Protein AF-A0A6M3MCW4-F1 (afdb_monomer_lite)

Organism: NCBI:txid1070528

InterPro domains:
  IPR029063 S-adenosyl-L-methionine-dependent methyltransferase superfamily [G3DSA:3.40.50.150] (1-59)
  IPR029063 S-adenosyl-L-methionine-dependent methyltransferase superfamily [SSF53335] (3-36)

Foldseek 3Di:
DDDDDDPPPPPPDPVPPPPCVVVDPPPPVQEAEDDPPDDPVNVVVVVVVCVVVVGDYDYDD

Structure (mmCIF, N/CA/C/O backbone):
data_AF-A0A6M3MCW4-F1
#
_entry.id   AF-A0A6M3MCW4-F1
#
loop_
_atom_site.group_PDB
_atom_site.id
_atom_site.type_symbol
_atom_site.label_atom_id
_atom_site.label_alt_id
_atom_site.label_comp_id
_atom_site.label_asym_id
_atom_site.label_entity_id
_atom_site.label_seq_id
_atom_site.pdbx_PDB_ins_code
_atom_site.Cartn_x
_atom_site.Cartn_y
_atom_site.Cartn_z
_atom_site.occupancy
_atom_site.B_iso_or_equiv
_atom_site.auth_seq_id
_atom_site.auth_comp_id
_atom_site.auth_asym_id
_atom_site.auth_atom_id
_atom_site.pdbx_PDB_model_num
ATOM 1 N N . MET A 1 1 ? 22.085 25.890 -32.872 1.00 42.22 1 MET A N 1
ATOM 2 C CA . MET A 1 1 ? 22.359 24.509 -32.433 1.00 42.22 1 MET A CA 1
ATOM 3 C C . MET A 1 1 ? 21.377 23.630 -33.184 1.00 42.22 1 MET A C 1
ATOM 5 O O . MET A 1 1 ? 20.239 23.496 -32.761 1.00 42.22 1 MET A O 1
ATOM 9 N N . GLU A 1 2 ? 21.756 23.209 -34.389 1.00 49.44 2 GLU A N 1
ATOM 10 C CA . GLU A 1 2 ? 20.901 22.375 -35.238 1.00 49.44 2 GLU A CA 1
ATOM 11 C C . GLU A 1 2 ? 20.933 20.938 -34.713 1.00 49.44 2 GLU A C 1
ATOM 13 O O . GLU A 1 2 ? 22.002 20.439 -34.355 1.00 49.44 2 GLU A O 1
ATOM 18 N N . LEU A 1 3 ? 19.769 20.282 -34.637 1.00 56.53 3 LEU A N 1
ATOM 19 C CA . LEU A 1 3 ? 19.721 18.841 -34.413 1.00 56.53 3 LEU A CA 1
ATOM 20 C C . LEU A 1 3 ? 20.451 18.169 -35.581 1.00 56.53 3 LEU A C 1
ATOM 22 O O . LEU A 1 3 ? 20.046 18.314 -36.734 1.00 56.53 3 LEU A O 1
ATOM 26 N N . GLN A 1 4 ? 21.543 17.468 -35.277 1.00 60.12 4 GLN A N 1
ATOM 27 C CA . GLN A 1 4 ? 22.270 16.664 -36.252 1.00 60.12 4 GLN A CA 1
ATOM 28 C C . GLN A 1 4 ? 21.284 15.705 -36.928 1.00 60.12 4 GLN A C 1
ATOM 30 O O . GLN A 1 4 ? 20.569 14.967 -36.250 1.00 60.12 4 GLN A O 1
ATOM 35 N N . LYS A 1 5 ? 21.214 15.777 -38.262 1.00 61.59 5 LYS A N 1
ATOM 36 C CA . LYS A 1 5 ? 20.334 14.963 -39.104 1.00 61.59 5 LYS A CA 1
ATOM 37 C C . LYS A 1 5 ? 20.596 13.484 -38.821 1.00 61.59 5 LYS A C 1
ATOM 39 O O . LYS A 1 5 ? 21.636 12.959 -39.214 1.00 61.59 5 LYS A O 1
ATOM 44 N N . LEU A 1 6 ? 19.675 12.839 -38.110 1.00 61.62 6 LEU A N 1
ATOM 45 C CA . LEU A 1 6 ? 19.664 11.388 -37.979 1.00 61.62 6 LEU A CA 1
ATOM 46 C C . LEU A 1 6 ? 19.428 10.793 -39.381 1.00 61.62 6 LEU A C 1
ATOM 48 O O . LEU A 1 6 ? 18.596 11.334 -40.109 1.00 61.62 6 LEU A O 1
ATOM 52 N N . PRO A 1 7 ? 20.162 9.744 -39.789 1.00 66.06 7 PRO A N 1
ATOM 53 C CA . PRO A 1 7 ? 19.912 9.045 -41.047 1.00 66.06 7 PRO A CA 1
ATOM 54 C C . PRO A 1 7 ? 18.456 8.577 -41.121 1.00 66.06 7 PRO A C 1
ATOM 56 O O . PRO A 1 7 ? 17.938 8.065 -40.128 1.00 66.06 7 PRO A O 1
ATOM 59 N N . ASP A 1 8 ? 17.818 8.714 -42.286 1.00 60.72 8 ASP A N 1
ATOM 60 C CA . ASP A 1 8 ? 16.400 8.360 -42.487 1.00 60.72 8 ASP A CA 1
ATOM 61 C C . ASP A 1 8 ? 16.091 6.889 -42.126 1.00 60.72 8 ASP A C 1
ATOM 63 O O . ASP A 1 8 ? 14.971 6.552 -41.758 1.00 60.72 8 ASP A O 1
ATOM 67 N N . GLU A 1 9 ? 17.105 6.022 -42.157 1.00 57.03 9 GLU A N 1
ATOM 68 C CA . GLU A 1 9 ? 17.015 4.581 -41.879 1.00 57.03 9 GLU A CA 1
ATOM 69 C C . GLU A 1 9 ? 17.122 4.224 -40.379 1.00 57.03 9 GLU A C 1
ATOM 71 O O . GLU A 1 9 ? 17.004 3.062 -39.996 1.00 57.03 9 GLU A O 1
ATOM 76 N N . LEU A 1 10 ? 17.345 5.202 -39.492 1.00 52.84 10 LEU A N 1
ATOM 77 C CA . LEU A 1 10 ? 17.593 4.972 -38.058 1.00 52.84 10 LEU A CA 1
ATOM 78 C C . LEU A 1 10 ? 16.308 4.929 -37.205 1.00 52.84 10 LEU A C 1
ATOM 80 O O . LEU A 1 10 ? 16.368 5.042 -35.979 1.00 52.84 10 LEU A O 1
ATOM 84 N N . VAL A 1 11 ? 15.144 4.761 -37.841 1.00 55.38 11 VAL A N 1
ATOM 85 C CA . VAL A 1 11 ? 13.815 4.791 -37.19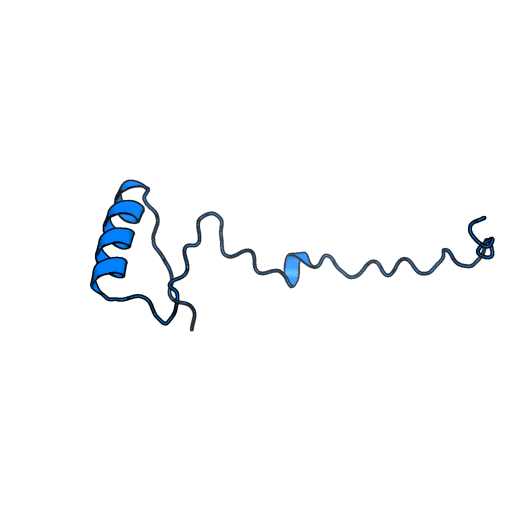4 1.00 55.38 11 VAL A CA 1
ATOM 86 C C . VAL A 1 11 ? 13.189 3.391 -37.048 1.00 55.38 11 VAL A C 1
ATOM 88 O O . VAL A 1 11 ? 12.077 3.261 -36.551 1.00 55.38 11 VAL A O 1
ATOM 91 N N . ASP A 1 12 ? 13.907 2.314 -37.381 1.00 53.88 12 ASP A N 1
ATOM 92 C CA . ASP A 1 12 ? 13.336 0.952 -37.389 1.00 53.88 12 ASP A CA 1
ATOM 93 C C . ASP A 1 12 ? 13.543 0.134 -36.105 1.00 53.88 12 ASP A C 1
ATOM 95 O O . ASP A 1 12 ? 13.282 -1.068 -36.070 1.00 53.88 12 ASP A O 1
ATOM 99 N N . CYS A 1 13 ? 13.955 0.760 -35.001 1.00 57.03 13 CYS A N 1
ATOM 100 C CA . CYS A 1 13 ? 13.967 0.088 -33.700 1.00 57.03 13 CYS A CA 1
ATOM 101 C C . CYS A 1 13 ? 13.104 0.834 -32.686 1.00 57.03 13 CYS A C 1
ATOM 103 O O . CYS A 1 13 ? 13.573 1.325 -31.658 1.00 57.03 13 CYS A O 1
ATOM 105 N N . ILE A 1 14 ? 11.798 0.884 -32.954 1.00 58.50 14 ILE A N 1
ATOM 106 C CA . ILE A 1 14 ? 10.837 1.023 -31.864 1.00 58.50 14 ILE A CA 1
ATOM 107 C C . ILE A 1 14 ? 10.861 -0.317 -31.129 1.00 58.50 14 ILE A C 1
ATOM 109 O O . ILE A 1 14 ? 10.176 -1.267 -31.507 1.00 58.50 14 ILE A O 1
ATOM 113 N N . VAL A 1 15 ? 11.669 -0.409 -30.071 1.00 57.38 15 VAL A N 1
ATOM 114 C CA . VAL A 1 15 ? 11.511 -1.469 -29.076 1.00 57.38 15 VAL A CA 1
ATOM 115 C C . VAL A 1 15 ? 10.170 -1.207 -28.400 1.00 57.38 15 VAL A C 1
ATOM 117 O O . VAL A 1 15 ? 10.084 -0.546 -27.362 1.00 57.38 15 VAL A O 1
ATOM 120 N N . CYS A 1 16 ? 9.099 -1.712 -29.010 1.00 56.66 16 CYS A N 1
ATOM 121 C CA . CYS A 1 16 ? 7.815 -1.920 -28.366 1.00 56.66 16 CYS A CA 1
ATOM 122 C C . CYS A 1 16 ? 8.043 -2.983 -27.295 1.00 56.66 16 CYS A C 1
ATOM 124 O O . CYS A 1 16 ? 7.715 -4.155 -27.467 1.00 56.66 16 CYS A O 1
ATOM 126 N N . SER A 1 17 ? 8.688 -2.575 -26.203 1.00 59.78 17 SER A N 1
ATOM 127 C CA . SER A 1 17 ? 8.708 -3.351 -24.976 1.00 59.78 17 SER A CA 1
ATOM 128 C C . SER A 1 17 ? 7.265 -3.787 -24.713 1.00 59.78 17 SER A C 1
ATOM 130 O O . SER A 1 17 ? 6.355 -2.954 -24.827 1.00 59.78 17 SER A O 1
ATOM 132 N N . PRO A 1 18 ? 7.023 -5.088 -24.464 1.00 62.97 18 PRO A N 1
ATOM 133 C CA . PRO A 1 18 ? 5.682 -5.561 -24.170 1.00 62.97 18 PRO A CA 1
ATOM 134 C C . PRO A 1 18 ? 5.107 -4.674 -23.068 1.00 62.97 18 PRO A C 1
ATOM 136 O O . PRO A 1 18 ? 5.872 -4.245 -22.198 1.00 62.97 18 PRO A O 1
ATOM 139 N N . PRO A 1 19 ? 3.804 -4.346 -23.116 1.00 60.94 19 PRO A N 1
ATOM 140 C CA . PRO A 1 19 ? 3.210 -3.382 -22.208 1.00 60.94 19 PRO A CA 1
ATOM 141 C C . PRO A 1 19 ? 3.661 -3.684 -20.780 1.00 60.94 19 PRO A C 1
ATOM 143 O O . PRO A 1 19 ? 3.275 -4.700 -20.203 1.00 60.94 19 PRO A O 1
ATOM 146 N N . TYR A 1 20 ? 4.471 -2.783 -20.204 1.00 57.91 20 TYR A N 1
ATOM 147 C CA . TYR A 1 20 ? 4.959 -2.892 -18.824 1.00 57.91 20 TYR A CA 1
ATOM 148 C C . TYR A 1 20 ? 3.809 -2.971 -17.808 1.00 57.91 20 TYR A C 1
ATOM 150 O O . TYR A 1 20 ? 4.061 -3.137 -16.624 1.00 57.91 20 TYR A O 1
ATOM 158 N N . PHE A 1 21 ? 2.552 -2.871 -18.247 1.00 54.22 21 PHE A N 1
ATOM 159 C CA . PHE A 1 21 ? 1.352 -3.186 -17.483 1.00 54.22 21 PHE A CA 1
ATOM 160 C C . PHE A 1 21 ? 1.421 -4.537 -16.761 1.00 54.22 21 PHE A C 1
ATOM 162 O O . PHE A 1 21 ? 0.933 -4.626 -15.643 1.00 54.22 21 PHE A O 1
ATOM 169 N N . SER A 1 22 ? 2.052 -5.567 -17.337 1.00 55.94 22 SER A N 1
ATOM 170 C CA . SER A 1 22 ? 2.219 -6.863 -16.653 1.00 55.94 22 SER A CA 1
ATOM 171 C C . SER A 1 22 ? 3.359 -6.877 -15.624 1.00 55.94 22 SER A C 1
ATOM 173 O O . SER A 1 22 ? 3.355 -7.702 -14.713 1.00 55.94 22 SER A O 1
ATOM 175 N N . LEU A 1 23 ? 4.323 -5.958 -15.746 1.00 56.69 23 LEU A N 1
ATOM 176 C CA . LEU A 1 23 ? 5.449 -5.785 -14.818 1.00 56.69 23 LEU A CA 1
ATOM 177 C C . LEU A 1 23 ? 5.133 -4.781 -13.702 1.00 56.69 23 LEU A C 1
ATOM 179 O O . LEU A 1 23 ? 5.681 -4.858 -12.602 1.00 56.69 23 LEU A O 1
ATOM 183 N N . ARG A 1 24 ? 4.238 -3.832 -13.970 1.00 56.8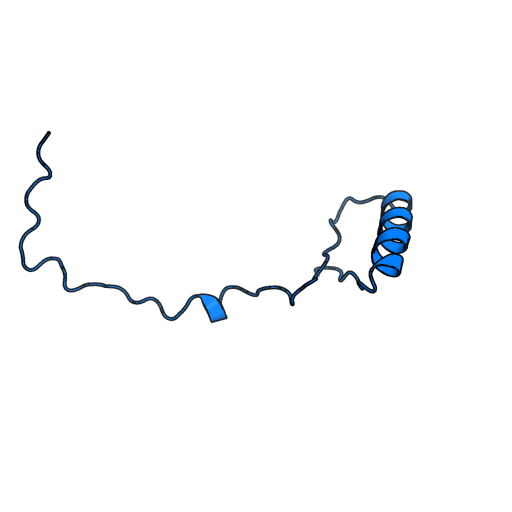4 24 ARG A N 1
ATOM 184 C CA . ARG A 1 24 ? 3.770 -2.845 -13.011 1.00 56.84 24 ARG A CA 1
ATOM 185 C C . ARG A 1 24 ? 2.569 -3.446 -12.292 1.00 56.84 24 ARG A C 1
ATOM 187 O O . ARG A 1 24 ? 1.438 -3.339 -12.749 1.00 56.84 24 ARG A O 1
ATOM 194 N N . GLN A 1 25 ? 2.820 -4.082 -11.149 1.00 59.25 25 GLN A N 1
ATOM 195 C CA . GLN A 1 25 ? 1.752 -4.398 -10.205 1.00 59.25 25 GLN A CA 1
ATOM 196 C C . GLN A 1 25 ? 1.174 -3.080 -9.691 1.00 59.25 25 GLN A C 1
ATOM 198 O O . GLN A 1 25 ? 1.660 -2.501 -8.718 1.00 59.25 25 GLN A O 1
ATOM 203 N N . TYR A 1 26 ? 0.137 -2.593 -10.365 1.00 58.28 26 TYR A N 1
ATOM 204 C CA . TYR A 1 26 ? -0.816 -1.693 -9.750 1.00 58.28 26 TYR A CA 1
ATOM 205 C C . TYR A 1 26 ? -1.441 -2.507 -8.627 1.00 58.28 26 TYR A C 1
ATOM 207 O O . TYR A 1 26 ? -2.248 -3.407 -8.855 1.00 58.28 26 TYR A O 1
ATOM 215 N N . LEU A 1 27 ? -0.958 -2.281 -7.405 1.00 58.50 27 LEU A N 1
ATOM 216 C CA . LEU A 1 27 ? -1.689 -2.709 -6.228 1.00 58.50 27 LEU A CA 1
ATOM 217 C C . LEU A 1 27 ? -3.100 -2.171 -6.440 1.00 58.50 27 LEU A C 1
ATOM 219 O O . LEU A 1 27 ? -3.225 -0.983 -6.721 1.00 58.50 27 LEU A O 1
ATOM 223 N N . PHE A 1 28 ? -4.074 -3.082 -6.440 1.00 62.66 28 PHE A N 1
ATOM 224 C CA . PHE A 1 28 ? -5.498 -2.853 -6.691 1.00 62.66 28 PHE A CA 1
ATOM 225 C C . PHE A 1 28 ? -5.941 -1.429 -6.349 1.00 62.66 28 PHE A C 1
ATOM 227 O O . PHE A 1 28 ? -5.484 -0.902 -5.332 1.00 62.66 28 PHE A O 1
ATOM 234 N N . ASP A 1 29 ? -6.842 -0.845 -7.147 1.00 58.72 29 ASP A N 1
ATOM 235 C CA . ASP A 1 29 ? -7.458 0.446 -6.825 1.00 58.72 29 ASP A CA 1
ATOM 236 C C . ASP A 1 29 ? -7.805 0.480 -5.318 1.00 58.72 29 ASP A C 1
ATOM 238 O O . ASP A 1 29 ? -8.390 -0.465 -4.784 1.00 58.72 29 ASP A O 1
ATOM 242 N N . ASP A 1 30 ? -7.309 1.506 -4.616 1.00 59.41 30 ASP A N 1
ATOM 243 C CA . ASP A 1 30 ? -7.408 1.712 -3.157 1.00 59.41 30 ASP A CA 1
ATOM 244 C C . ASP A 1 30 ? -6.489 0.886 -2.229 1.00 59.41 30 ASP A C 1
ATOM 246 O O . ASP A 1 30 ? -6.707 0.811 -1.012 1.00 59.41 30 ASP A O 1
ATOM 250 N N . ALA A 1 31 ? -5.401 0.303 -2.734 1.00 70.06 31 ALA A N 1
ATOM 251 C CA . ALA A 1 31 ? -4.443 -0.400 -1.884 1.00 70.06 31 ALA A CA 1
ATOM 252 C C . ALA A 1 31 ? -3.610 0.550 -1.000 1.00 70.06 31 ALA A C 1
ATOM 254 O O . ALA A 1 31 ? -2.688 1.229 -1.450 1.00 70.06 31 ALA A O 1
ATOM 255 N N . VAL A 1 32 ? -3.870 0.514 0.308 1.00 76.25 32 VAL A N 1
ATOM 256 C CA . VAL A 1 32 ? -3.036 1.170 1.325 1.00 76.25 32 VAL A CA 1
ATOM 257 C C . VAL A 1 32 ? -2.022 0.169 1.884 1.00 76.25 32 VAL A C 1
ATOM 259 O O . VAL A 1 32 ? -2.411 -0.883 2.397 1.00 76.25 32 VAL A O 1
ATOM 262 N N . ILE A 1 33 ? -0.727 0.494 1.801 1.00 80.50 33 ILE A N 1
ATOM 263 C CA . ILE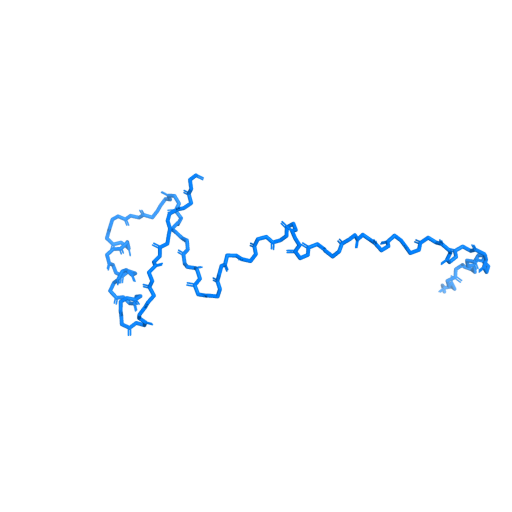 A 1 33 ? 0.374 -0.323 2.339 1.00 80.50 33 ILE A CA 1
ATOM 264 C C . ILE A 1 33 ? 0.935 0.307 3.612 1.00 80.50 33 ILE A C 1
ATOM 266 O O . ILE A 1 33 ? 1.261 1.493 3.637 1.00 80.50 33 ILE A O 1
ATOM 270 N N . TRP A 1 34 ? 1.116 -0.507 4.652 1.00 81.69 34 TRP A N 1
ATOM 271 C CA . TRP A 1 34 ? 1.821 -0.087 5.864 1.00 81.69 34 TRP A CA 1
ATOM 272 C C . TRP A 1 34 ? 3.325 0.092 5.628 1.00 81.69 34 TRP A C 1
ATOM 274 O O . TRP A 1 34 ? 3.992 -0.818 5.140 1.00 81.69 34 TRP A O 1
ATOM 284 N N . ALA A 1 35 ? 3.872 1.232 6.052 1.00 80.75 35 ALA A N 1
ATOM 285 C CA . ALA A 1 35 ? 5.316 1.409 6.183 1.00 80.75 35 ALA A CA 1
ATOM 286 C C . ALA A 1 35 ? 5.870 0.571 7.352 1.00 80.75 35 ALA A C 1
ATOM 288 O O . ALA A 1 35 ? 5.178 0.349 8.347 1.00 80.75 35 ALA A O 1
ATOM 289 N N . TYR A 1 36 ? 7.131 0.140 7.255 1.00 76.94 36 TYR A N 1
ATOM 290 C CA . TYR A 1 36 ? 7.770 -0.715 8.266 1.00 76.94 36 TYR A CA 1
ATOM 291 C C . TYR A 1 36 ? 7.944 -0.034 9.634 1.00 76.94 36 TYR A C 1
ATOM 293 O O . TYR A 1 36 ? 7.794 -0.690 10.660 1.00 76.94 36 TYR A O 1
ATOM 301 N N . ASN A 1 37 ? 8.180 1.281 9.657 1.00 85.44 37 ASN A N 1
ATOM 302 C CA . ASN A 1 37 ? 8.546 2.025 10.871 1.00 85.44 37 ASN A CA 1
ATOM 303 C C . ASN A 1 37 ? 7.402 2.850 11.472 1.00 85.44 37 ASN A C 1
ATOM 305 O O . ASN A 1 37 ? 7.645 3.844 12.148 1.00 85.44 37 ASN A O 1
ATOM 309 N N . ILE A 1 38 ? 6.154 2.469 11.216 1.00 85.56 38 ILE A N 1
ATOM 310 C CA . ILE A 1 38 ? 5.006 3.177 11.780 1.00 85.56 38 ILE A CA 1
ATOM 311 C C . ILE A 1 38 ? 4.664 2.647 13.176 1.00 85.56 38 ILE A C 1
ATOM 313 O O . ILE A 1 38 ? 4.563 1.429 13.388 1.00 85.56 38 ILE A O 1
ATOM 317 N N . SER A 1 39 ? 4.469 3.557 14.127 1.00 89.44 39 SER A N 1
ATOM 318 C CA . SER A 1 39 ? 4.134 3.210 15.507 1.00 89.44 39 SER A CA 1
ATOM 319 C C . SER A 1 39 ? 2.738 2.583 15.615 1.00 89.44 39 SER A C 1
ATOM 321 O O . SER A 1 39 ? 1.881 2.711 14.735 1.00 89.44 39 SER A O 1
ATOM 323 N N . ASN A 1 40 ? 2.475 1.887 16.724 1.00 87.38 40 ASN A N 1
ATOM 324 C CA . ASN A 1 40 ? 1.166 1.272 16.952 1.00 87.38 40 ASN A CA 1
ATOM 325 C C . ASN A 1 40 ? 0.041 2.308 17.107 1.00 87.38 40 ASN A C 1
ATOM 327 O O . ASN A 1 40 ? -1.087 2.039 16.692 1.00 87.38 40 ASN A O 1
ATOM 331 N N . GLU A 1 41 ? 0.338 3.482 17.661 1.00 90.75 41 GLU A N 1
ATOM 332 C CA . GLU A 1 41 ? -0.623 4.577 17.834 1.00 90.75 41 GLU A CA 1
ATOM 333 C C . GLU A 1 41 ? -1.046 5.153 16.479 1.00 90.75 41 GLU A C 1
ATOM 335 O O . GLU A 1 41 ? -2.239 5.249 16.175 1.00 90.75 41 GLU A O 1
ATOM 340 N N . GLU A 1 42 ? -0.077 5.415 15.602 1.00 88.06 42 GLU A N 1
ATOM 341 C CA . GLU A 1 42 ? -0.329 5.870 14.233 1.00 88.06 42 GLU A CA 1
ATOM 342 C C . GLU A 1 42 ? -1.113 4.825 13.424 1.00 88.06 42 GLU A C 1
ATOM 344 O O . GLU A 1 42 ? -2.065 5.171 12.717 1.00 88.06 42 GLU A O 1
ATOM 349 N N . LYS A 1 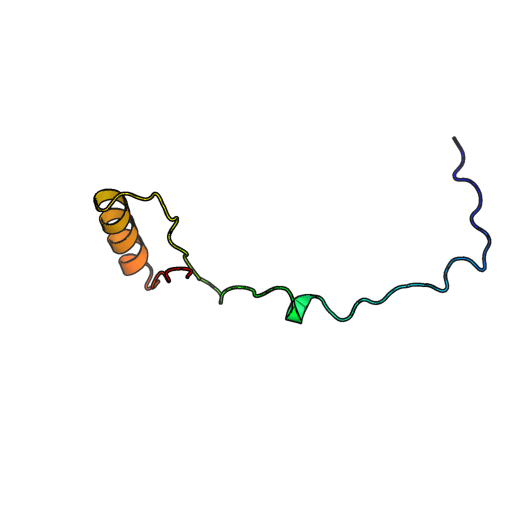43 ? -0.805 3.525 13.583 1.00 87.00 43 LYS A N 1
ATOM 350 C CA . LYS A 1 43 ? -1.600 2.444 12.965 1.00 87.00 43 LYS A CA 1
ATOM 351 C C . LYS A 1 43 ? -3.061 2.493 13.401 1.00 87.00 43 LYS A C 1
ATOM 353 O O . LYS A 1 43 ? -3.946 2.258 12.578 1.00 87.00 43 LYS A O 1
ATOM 358 N N . GLN A 1 44 ? -3.338 2.755 14.677 1.00 89.12 44 GLN A N 1
ATOM 359 C CA . GLN A 1 44 ? -4.711 2.829 15.184 1.00 89.12 44 GLN A CA 1
ATOM 360 C C . GLN A 1 44 ? -5.462 4.039 14.627 1.00 89.12 44 GLN A C 1
ATOM 362 O O . GLN A 1 44 ? -6.625 3.901 14.237 1.00 89.12 44 GLN A O 1
ATOM 367 N N . TYR 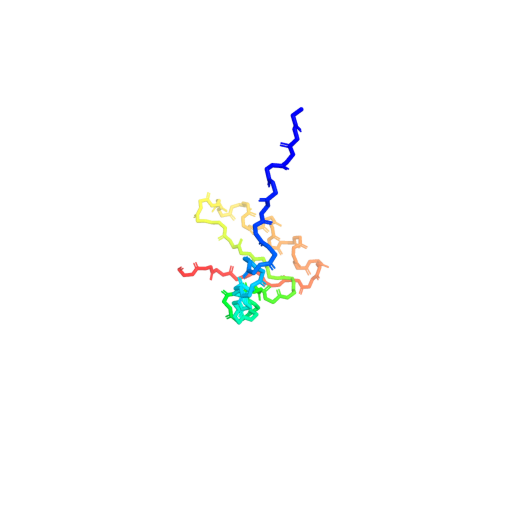A 1 45 ? -4.805 5.197 14.554 1.00 90.31 45 TYR A N 1
ATOM 368 C CA . TYR A 1 45 ? -5.376 6.394 13.944 1.00 90.31 45 TYR A CA 1
ATOM 369 C C . TYR A 1 45 ? -5.747 6.149 12.474 1.00 90.31 45 TYR A C 1
ATOM 371 O O . TYR A 1 45 ? -6.904 6.317 12.084 1.00 90.31 45 TYR A O 1
ATOM 379 N N . ILE A 1 46 ? -4.804 5.632 11.683 1.00 87.94 46 ILE A N 1
ATOM 380 C CA . ILE A 1 46 ? -5.013 5.354 10.257 1.00 87.94 46 ILE A CA 1
ATOM 381 C C . ILE A 1 46 ? -6.098 4.290 10.059 1.00 87.94 46 ILE A C 1
ATOM 383 O O . ILE A 1 46 ? -6.964 4.451 9.203 1.00 87.94 46 ILE A O 1
ATOM 387 N N . LYS A 1 47 ? -6.137 3.236 10.887 1.00 88.56 47 LYS A N 1
ATOM 388 C CA . LYS A 1 47 ? -7.216 2.231 10.843 1.00 88.56 47 LYS A CA 1
ATOM 389 C C . LYS A 1 47 ? -8.602 2.849 11.031 1.00 88.56 47 LYS A C 1
ATOM 391 O O . LYS A 1 47 ? -9.542 2.415 10.366 1.00 88.56 47 LYS A O 1
ATOM 396 N N . LYS A 1 48 ? -8.754 3.841 11.915 1.00 90.75 48 LYS A N 1
ATOM 397 C CA . LYS A 1 48 ? -10.042 4.527 12.119 1.00 90.75 48 LYS A CA 1
ATOM 398 C C . LYS A 1 48 ? -10.458 5.314 10.878 1.00 90.75 48 LYS A C 1
ATOM 400 O O . LYS A 1 48 ? -11.605 5.192 10.454 1.00 90.75 48 LYS A O 1
ATOM 405 N N . GLU A 1 49 ? -9.542 6.071 10.283 1.00 90.75 49 GLU A N 1
ATOM 406 C CA . GLU A 1 49 ? -9.821 6.860 9.076 1.00 90.75 49 GLU A CA 1
ATOM 407 C C . GLU A 1 49 ? -10.114 5.979 7.854 1.00 90.75 49 GLU A C 1
ATOM 409 O O . GLU A 1 49 ? -11.073 6.230 7.125 1.00 90.75 49 GLU A O 1
ATOM 414 N N . LEU A 1 50 ? -9.365 4.890 7.669 1.00 87.62 50 LEU A N 1
ATOM 415 C CA . LEU A 1 50 ? -9.603 3.941 6.577 1.00 87.62 50 LEU A CA 1
ATOM 416 C C . LEU A 1 50 ? -10.934 3.203 6.732 1.00 87.62 50 LEU A C 1
ATOM 418 O O . LEU A 1 50 ? -11.655 3.036 5.750 1.00 87.62 50 LEU A O 1
ATOM 422 N N . LYS A 1 51 ? -11.322 2.844 7.964 1.00 88.00 51 LYS A N 1
ATOM 423 C CA . LYS A 1 51 ? -12.624 2.220 8.237 1.00 88.00 51 LYS A CA 1
ATOM 424 C C . LYS A 1 51 ? -13.793 3.127 7.844 1.00 88.00 51 LYS A C 1
ATOM 426 O O . LYS A 1 51 ? -14.763 2.626 7.287 1.00 88.00 51 LYS A O 1
ATOM 431 N N . LYS A 1 52 ? -13.701 4.444 8.079 1.00 91.06 52 LYS A N 1
ATOM 432 C CA . LYS A 1 52 ? -14.730 5.411 7.638 1.00 91.06 52 LYS A CA 1
ATOM 433 C C . LYS A 1 52 ? -14.913 5.422 6.118 1.00 91.06 52 LYS A C 1
ATOM 435 O O . LYS A 1 52 ? -15.995 5.737 5.642 1.00 91.06 52 LYS A O 1
ATOM 440 N N . ARG A 1 53 ? -13.856 5.086 5.376 1.00 85.38 53 ARG A N 1
ATOM 441 C CA . ARG A 1 53 ? -13.822 5.059 3.908 1.00 85.38 53 ARG A CA 1
ATOM 442 C C . ARG A 1 53 ? -14.044 3.660 3.322 1.00 85.38 53 ARG A C 1
ATOM 444 O O . ARG A 1 53 ? -14.046 3.522 2.110 1.00 85.38 53 ARG A O 1
ATOM 451 N N . GLY A 1 54 ? -14.213 2.632 4.160 1.00 84.88 54 GLY A N 1
ATOM 452 C CA . GLY A 1 54 ? -14.382 1.244 3.715 1.00 84.88 54 GLY A CA 1
ATOM 453 C C . GLY A 1 54 ? -13.108 0.578 3.178 1.00 84.88 54 GLY A C 1
ATOM 454 O O . GLY A 1 54 ? -13.201 -0.449 2.515 1.00 84.88 54 GLY A O 1
ATOM 455 N N . ILE A 1 55 ? -11.923 1.127 3.464 1.00 83.19 55 ILE A N 1
ATOM 456 C CA . ILE A 1 55 ? -10.642 0.653 2.915 1.00 83.19 55 ILE A CA 1
ATOM 457 C C . ILE A 1 55 ? -9.938 -0.275 3.918 1.00 83.19 55 ILE A C 1
ATOM 459 O O . ILE A 1 55 ? -9.822 0.046 5.104 1.00 83.19 55 ILE A O 1
ATOM 463 N N . ALA A 1 56 ? -9.419 -1.412 3.440 1.00 80.00 56 ALA A N 1
ATOM 464 C CA . ALA A 1 56 ? -8.664 -2.378 4.241 1.00 80.00 56 ALA A CA 1
ATOM 465 C C . ALA A 1 56 ? -7.172 -2.393 3.837 1.00 80.00 56 ALA A C 1
ATOM 467 O O . ALA A 1 56 ? -6.835 -2.882 2.757 1.00 80.00 56 ALA A O 1
ATOM 468 N N . PRO A 1 57 ? -6.258 -1.880 4.683 1.00 77.19 57 PRO A N 1
ATOM 469 C CA . PRO A 1 57 ? -4.838 -1.801 4.351 1.00 77.19 57 PRO A CA 1
ATOM 470 C C . PRO A 1 57 ? -4.155 -3.174 4.415 1.00 77.19 57 PRO A C 1
ATOM 472 O O . PRO A 1 57 ? -4.423 -3.972 5.318 1.00 77.19 57 PRO A O 1
ATOM 475 N N . LYS A 1 58 ? -3.219 -3.423 3.496 1.00 76.50 58 LYS A N 1
ATOM 476 C CA . LYS A 1 58 ? -2.409 -4.650 3.434 1.00 76.50 58 LYS A CA 1
ATOM 477 C C . LYS A 1 58 ? -0.999 -4.394 3.964 1.00 76.50 58 LYS A C 1
ATOM 479 O O . LYS A 1 58 ? -0.469 -3.287 3.886 1.00 76.50 58 LYS A O 1
ATOM 484 N N . GLN A 1 59 ? -0.375 -5.431 4.511 1.00 69.06 59 GLN A N 1
ATOM 485 C CA . GLN A 1 59 ? 1.037 -5.397 4.880 1.00 69.06 59 GLN A CA 1
ATOM 486 C C . GLN A 1 59 ? 1.857 -5.985 3.731 1.00 69.06 59 GLN A C 1
ATOM 488 O O . G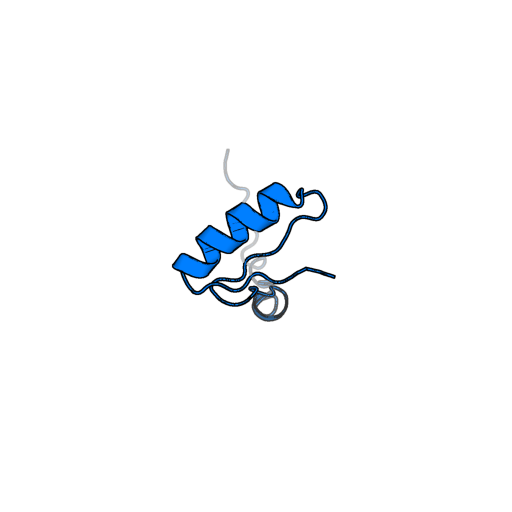LN A 1 59 ? 1.518 -7.053 3.218 1.00 69.06 59 GLN A O 1
ATOM 493 N N . LYS A 1 60 ? 2.894 -5.265 3.296 1.00 61.53 60 LYS A N 1
ATOM 494 C CA . LYS A 1 60 ? 3.859 -5.795 2.333 1.00 61.53 60 LYS A CA 1
ATOM 495 C C . LYS A 1 60 ? 4.825 -6.708 3.094 1.00 61.53 60 LYS A C 1
ATOM 497 O O . LYS A 1 60 ? 5.247 -6.346 4.191 1.00 61.53 60 LYS A O 1
ATOM 502 N N . TRP A 1 61 ? 5.045 -7.896 2.540 1.00 57.22 61 TRP A N 1
ATOM 503 C CA . TRP A 1 61 ? 5.974 -8.902 3.050 1.00 57.22 61 TRP A CA 1
ATOM 504 C C . TRP A 1 61 ? 7.416 -8.483 2.771 1.00 57.22 61 TRP A C 1
ATOM 506 O O . TRP A 1 61 ? 7.630 -7.800 1.736 1.00 57.22 61 TRP A O 1
#

Secondary structure (DSSP, 8-state):
-PPP---TTTT--------GGGTS----TT--B--TT--HHHHHHHHHHHHHTT--PBPP-

Sequence (61 aa):
MELQKLPDELVDCIVCSPPYFSLRQYLFDDAVIWAYNISNEEKQYIKKELKKRGIAPKQKW

pLDDT: mean 70.29, std 14.17, range [42.22, 91.06]

Radius of gyration: 22.79 Å; chains: 1; bounding box: 37×33×60 Å